Protein AF-A0A661HEW0-F1 (afdb_monomer_lite)

Structure (mmCIF, N/CA/C/O backbone):
data_AF-A0A661HEW0-F1
#
_entry.id   AF-A0A661HEW0-F1
#
loop_
_atom_site.group_PDB
_atom_site.id
_atom_site.type_symbol
_atom_site.label_atom_id
_atom_site.label_alt_id
_atom_site.label_comp_id
_atom_site.label_asym_id
_atom_site.label_entity_id
_atom_site.label_seq_id
_atom_site.pdbx_PDB_ins_code
_atom_site.Cartn_x
_atom_site.Cartn_y
_atom_site.Cartn_z
_atom_site.occupancy
_atom_site.B_iso_or_equiv
_atom_site.auth_seq_id
_atom_site.auth_comp_id
_atom_site.auth_asym_id
_atom_site.auth_atom_id
_atom_site.pdbx_PDB_model_num
ATOM 1 N N . MET A 1 1 ? -19.086 55.803 2.626 1.00 60.03 1 MET A N 1
ATOM 2 C CA . MET A 1 1 ? -19.304 55.186 1.297 1.00 60.03 1 MET A CA 1
ATOM 3 C C . MET A 1 1 ? -18.151 54.297 0.792 1.00 60.03 1 MET A C 1
ATOM 5 O O . MET A 1 1 ? -18.269 53.783 -0.303 1.00 60.03 1 MET A O 1
ATOM 9 N N . ASN A 1 2 ? -17.062 54.064 1.548 1.00 56.53 2 ASN A N 1
ATOM 10 C CA . ASN A 1 2 ? -15.840 53.441 0.993 1.00 56.53 2 ASN A CA 1
ATOM 11 C C . ASN A 1 2 ? -15.261 52.262 1.796 1.00 56.53 2 ASN A C 1
ATOM 13 O O . ASN A 1 2 ? -14.198 51.772 1.432 1.00 56.53 2 ASN A O 1
ATOM 17 N N . ILE A 1 3 ? -15.909 51.810 2.877 1.00 76.62 3 ILE A N 1
ATOM 18 C CA . ILE A 1 3 ? -15.389 50.695 3.690 1.00 76.62 3 ILE A CA 1
ATOM 19 C C . ILE A 1 3 ? -16.094 49.376 3.359 1.00 76.62 3 ILE A C 1
ATOM 21 O O . ILE A 1 3 ? -15.428 48.406 3.021 1.00 76.62 3 ILE A O 1
ATOM 25 N N . PHE A 1 4 ? -17.430 49.365 3.306 1.00 80.94 4 PHE A N 1
ATOM 26 C CA . PHE A 1 4 ? -18.204 48.172 2.943 1.00 80.94 4 PHE A CA 1
ATOM 27 C C . PHE A 1 4 ? -17.930 47.709 1.506 1.00 80.94 4 PHE A C 1
ATOM 29 O O . PHE A 1 4 ? -17.749 46.520 1.275 1.00 80.94 4 PHE A O 1
ATOM 36 N N . SER A 1 5 ? -17.787 48.647 0.561 1.00 79.62 5 SER A N 1
ATOM 37 C CA . SER A 1 5 ? -17.401 48.335 -0.825 1.00 79.62 5 SER A CA 1
ATOM 38 C C . SER A 1 5 ? -15.994 47.719 -0.916 1.00 79.62 5 SER A C 1
ATOM 40 O O . SER A 1 5 ? -15.784 46.751 -1.641 1.00 79.62 5 SER A O 1
ATOM 42 N N . LYS A 1 6 ? -15.037 48.192 -0.100 1.00 80.69 6 LYS A N 1
ATOM 43 C CA . LYS A 1 6 ? -13.687 47.608 -0.028 1.00 80.69 6 LYS A CA 1
ATOM 44 C C . LYS A 1 6 ? -13.682 46.223 0.618 1.00 80.69 6 LYS A C 1
ATOM 46 O O . LYS A 1 6 ? -12.959 45.358 0.146 1.00 80.69 6 LYS A O 1
ATOM 51 N N . ILE A 1 7 ? -14.500 45.995 1.649 1.00 86.44 7 ILE A N 1
ATOM 52 C CA . ILE A 1 7 ? -14.634 44.678 2.292 1.00 86.44 7 ILE A CA 1
ATOM 53 C C . ILE A 1 7 ? -15.212 43.658 1.302 1.00 86.44 7 ILE A C 1
ATOM 55 O O . ILE A 1 7 ? -14.687 42.553 1.197 1.00 86.44 7 ILE A O 1
ATOM 59 N N . ILE A 1 8 ? -16.228 44.046 0.524 1.00 88.06 8 ILE A N 1
ATOM 60 C CA . ILE A 1 8 ? -16.810 43.196 -0.525 1.00 88.06 8 ILE A CA 1
ATOM 61 C C . ILE A 1 8 ? -15.775 42.893 -1.615 1.00 88.06 8 ILE A C 1
ATOM 63 O O . ILE A 1 8 ? -15.620 41.737 -1.999 1.00 88.06 8 ILE A O 1
ATOM 67 N N . LEU A 1 9 ? -15.013 43.894 -2.067 1.00 85.06 9 LEU A N 1
ATOM 68 C CA . LEU A 1 9 ? -13.975 43.695 -3.081 1.00 85.06 9 LEU A CA 1
ATOM 69 C C . LEU A 1 9 ? -12.860 42.755 -2.589 1.00 85.06 9 LEU A C 1
ATOM 71 O O . LEU A 1 9 ? -12.451 41.855 -3.315 1.00 85.06 9 LEU A O 1
ATOM 75 N N . VAL A 1 10 ? -12.406 42.916 -1.342 1.00 85.81 10 VAL A N 1
ATOM 76 C CA . VAL A 1 10 ? -11.385 42.046 -0.736 1.00 85.81 10 VAL A CA 1
ATOM 77 C C . VAL A 1 10 ? -11.910 40.619 -0.564 1.00 85.81 10 VAL A C 1
ATOM 79 O O . VAL A 1 10 ? -11.199 39.674 -0.894 1.00 85.81 10 VAL A O 1
ATOM 82 N N . ALA A 1 11 ? -13.160 40.437 -0.127 1.00 87.62 11 ALA A N 1
ATOM 83 C CA . ALA A 1 11 ? -13.765 39.112 0.004 1.00 87.62 11 ALA A CA 1
ATOM 84 C C . ALA A 1 11 ? -13.866 38.383 -1.348 1.00 87.62 11 ALA A C 1
ATOM 86 O O . ALA A 1 11 ? -13.527 37.204 -1.433 1.00 87.62 11 ALA A O 1
ATOM 87 N N . LEU A 1 12 ? -14.254 39.086 -2.418 1.00 87.69 12 LEU A N 1
ATOM 88 C CA . LEU A 1 12 ? -14.311 38.520 -3.770 1.00 87.69 12 LEU A CA 1
ATOM 89 C C . LEU A 1 12 ? -12.924 38.121 -4.292 1.00 87.69 12 LEU A C 1
ATOM 91 O O . LEU A 1 12 ? -12.781 37.059 -4.897 1.00 87.69 12 LEU A O 1
ATOM 95 N N . ILE A 1 13 ? -11.896 38.922 -4.003 1.00 85.19 13 ILE A N 1
ATOM 96 C CA . ILE A 1 13 ? -10.505 38.598 -4.347 1.00 85.19 13 ILE A CA 1
ATOM 97 C C . ILE A 1 13 ? -10.041 37.341 -3.594 1.00 85.19 13 ILE A C 1
ATOM 99 O O . ILE A 1 13 ? -9.469 36.441 -4.204 1.00 85.19 13 ILE A O 1
ATOM 103 N N . PHE A 1 14 ? -10.340 37.218 -2.296 1.00 84.62 14 PHE A N 1
ATOM 104 C CA . PHE A 1 14 ? -9.990 36.028 -1.509 1.00 84.62 14 PHE A CA 1
ATOM 105 C C . PHE A 1 14 ? -10.706 34.755 -1.985 1.00 84.62 14 PHE A C 1
ATOM 107 O O . PHE A 1 14 ? -10.092 33.687 -2.023 1.00 84.62 14 PHE A O 1
ATOM 114 N N . ILE A 1 15 ? -11.981 34.858 -2.376 1.00 82.88 15 ILE A N 1
ATOM 115 C CA . ILE A 1 15 ? -12.748 33.736 -2.939 1.00 82.88 15 ILE A CA 1
ATOM 116 C C . ILE A 1 15 ? -12.133 33.286 -4.273 1.00 82.88 15 ILE A C 1
ATOM 118 O O . ILE A 1 15 ? -11.936 32.091 -4.478 1.00 82.88 15 ILE A O 1
ATOM 122 N N . ALA A 1 16 ? -11.755 34.225 -5.146 1.00 77.94 16 ALA A N 1
ATOM 123 C CA . ALA A 1 16 ? -11.119 33.909 -6.425 1.00 77.94 16 ALA A CA 1
ATOM 124 C C . ALA A 1 16 ? -9.726 33.270 -6.256 1.00 77.94 16 ALA A C 1
ATOM 126 O O . ALA A 1 16 ? -9.405 32.306 -6.951 1.00 77.94 16 ALA A O 1
ATOM 127 N N . ILE A 1 17 ? -8.920 33.756 -5.304 1.00 76.25 17 ILE A N 1
ATOM 128 C CA . ILE A 1 17 ? -7.583 33.206 -5.029 1.00 76.25 17 ILE A CA 1
ATOM 129 C C . ILE A 1 17 ? -7.676 31.763 -4.508 1.00 76.25 17 ILE A C 1
ATOM 131 O O . ILE A 1 17 ? -6.915 30.911 -4.964 1.00 76.25 17 ILE A O 1
ATOM 135 N N . LYS A 1 18 ? -8.634 31.443 -3.623 1.00 71.88 18 LYS A N 1
ATOM 136 C CA . LYS A 1 18 ? -8.846 30.053 -3.173 1.00 71.88 18 LYS A CA 1
ATOM 137 C C . LYS A 1 18 ? -9.202 29.107 -4.324 1.00 71.88 18 LYS A C 1
ATOM 139 O O . LYS A 1 18 ? -8.705 27.985 -4.347 1.00 71.88 18 LYS A O 1
ATOM 144 N N . SER A 1 19 ? -10.005 29.557 -5.287 1.00 66.44 19 SER A N 1
ATOM 145 C CA . SER A 1 19 ? -10.369 28.743 -6.454 1.00 66.44 19 SER A CA 1
ATOM 146 C C . SER A 1 19 ? -9.193 28.478 -7.402 1.00 66.44 19 SER A C 1
ATOM 148 O O . SER A 1 19 ? -9.144 27.419 -8.021 1.00 66.44 19 SER A O 1
ATOM 150 N N . VAL A 1 20 ? -8.233 29.404 -7.510 1.00 67.12 20 VAL A N 1
ATOM 151 C CA . VAL A 1 20 ? -7.054 29.251 -8.384 1.00 67.12 20 VAL A CA 1
ATOM 152 C C . VAL A 1 20 ? -6.018 28.287 -7.799 1.00 67.12 20 VAL A C 1
ATOM 154 O O . VAL A 1 20 ? -5.441 27.498 -8.541 1.00 67.12 20 VAL A O 1
ATOM 157 N N . ILE A 1 21 ? -5.800 28.302 -6.480 1.00 61.22 21 ILE A N 1
ATOM 158 C CA . ILE A 1 21 ? -4.757 27.473 -5.843 1.00 61.22 21 ILE A CA 1
ATOM 159 C C . ILE A 1 21 ? -5.153 25.983 -5.807 1.00 61.22 21 ILE A C 1
ATOM 161 O O . ILE A 1 21 ? -4.286 25.118 -5.764 1.00 61.22 21 ILE A O 1
ATOM 165 N N . SER A 1 22 ? -6.446 25.651 -5.894 1.00 56.41 22 SER A N 1
ATOM 166 C CA . SER A 1 22 ? -6.903 24.254 -5.825 1.00 56.41 22 SER A CA 1
ATOM 167 C C . SER A 1 22 ? -6.717 23.442 -7.118 1.00 56.41 22 SER A C 1
ATOM 169 O O . SER A 1 22 ? -7.075 22.269 -7.129 1.00 56.41 22 SER A O 1
ATOM 171 N N . ASN A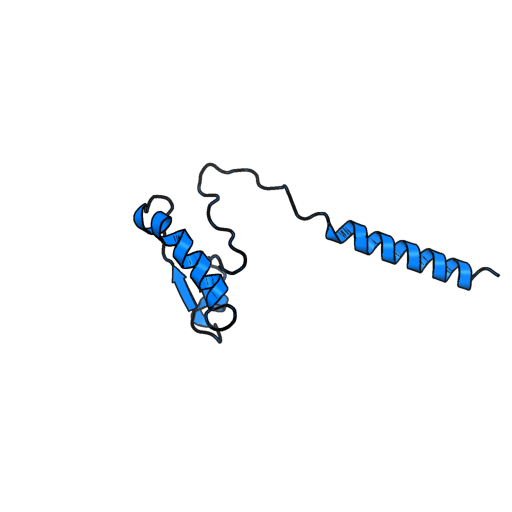 1 23 ? -6.199 24.035 -8.202 1.00 58.06 23 ASN A N 1
ATOM 172 C CA . ASN A 1 23 ? -6.127 23.393 -9.525 1.00 58.06 23 ASN A CA 1
ATOM 173 C C . ASN A 1 23 ? -4.698 23.169 -10.057 1.00 58.06 23 ASN A C 1
ATOM 175 O O . ASN A 1 23 ? -4.534 22.750 -11.200 1.00 58.06 23 ASN A O 1
ATOM 179 N N . SER A 1 24 ? -3.657 23.448 -9.268 1.00 60.31 24 SER A N 1
ATOM 180 C CA . SER A 1 24 ? -2.262 23.349 -9.718 1.00 60.31 24 SER A CA 1
ATOM 181 C C . SER A 1 24 ? -1.496 22.221 -9.030 1.00 60.31 24 SER A C 1
ATOM 183 O O . SER A 1 24 ? -0.453 22.466 -8.431 1.00 60.31 24 SER A O 1
ATOM 185 N N . ASP A 1 25 ? -2.003 20.993 -9.112 1.00 57.38 25 ASP A N 1
ATOM 186 C CA . ASP A 1 25 ? -1.226 19.814 -8.722 1.00 57.38 25 ASP A CA 1
ATOM 187 C C . ASP A 1 25 ? -1.421 18.687 -9.737 1.00 57.38 25 ASP A C 1
ATOM 189 O O . ASP A 1 25 ? -2.117 17.699 -9.523 1.00 57.38 25 ASP A O 1
ATOM 193 N N . SER A 1 26 ? -0.895 18.897 -10.940 1.00 56.78 26 SER A N 1
ATOM 194 C CA . SER A 1 26 ? -0.709 17.850 -11.940 1.00 56.78 26 SER A CA 1
ATOM 195 C C . SER A 1 26 ? 0.303 18.331 -12.969 1.00 56.78 26 SER A C 1
ATOM 197 O O . SER A 1 26 ? 0.219 19.452 -13.450 1.00 56.78 26 SER A O 1
ATOM 199 N N . THR A 1 27 ? 1.226 17.438 -13.325 1.00 57.06 27 THR A N 1
ATOM 200 C CA . THR A 1 27 ? 2.248 17.554 -14.382 1.00 57.06 27 THR A CA 1
ATOM 201 C C . THR A 1 27 ? 3.587 18.208 -14.010 1.00 57.06 27 THR A C 1
ATOM 203 O O . THR A 1 27 ? 4.071 19.101 -14.699 1.00 57.06 27 THR A O 1
ATOM 206 N N . ASN A 1 28 ? 4.293 17.656 -13.021 1.00 62.00 28 ASN A N 1
ATOM 207 C CA . ASN A 1 28 ? 5.743 17.488 -13.177 1.00 62.00 28 ASN A CA 1
ATOM 208 C C . ASN A 1 28 ? 6.162 16.080 -12.748 1.00 62.00 28 ASN A C 1
ATOM 210 O O . ASN A 1 28 ? 6.546 15.834 -11.609 1.00 62.00 28 ASN A O 1
ATOM 214 N N . LYS A 1 29 ? 6.054 15.139 -13.686 1.00 57.38 29 LYS A N 1
ATOM 215 C CA . LYS A 1 29 ? 6.642 13.811 -13.550 1.00 57.38 29 LYS A CA 1
ATOM 216 C C . LYS A 1 29 ? 7.602 13.602 -14.709 1.00 57.38 29 LYS A C 1
ATOM 218 O O . LYS A 1 29 ? 7.217 13.069 -15.744 1.00 57.38 29 LYS A O 1
ATOM 223 N N . THR A 1 30 ? 8.845 14.043 -14.544 1.00 40.47 30 THR A N 1
ATOM 224 C CA . THR A 1 30 ? 9.948 13.628 -15.417 1.00 40.47 30 THR A CA 1
ATOM 225 C C . THR A 1 30 ? 10.109 12.108 -15.288 1.00 40.47 30 THR A C 1
ATOM 227 O O . THR A 1 30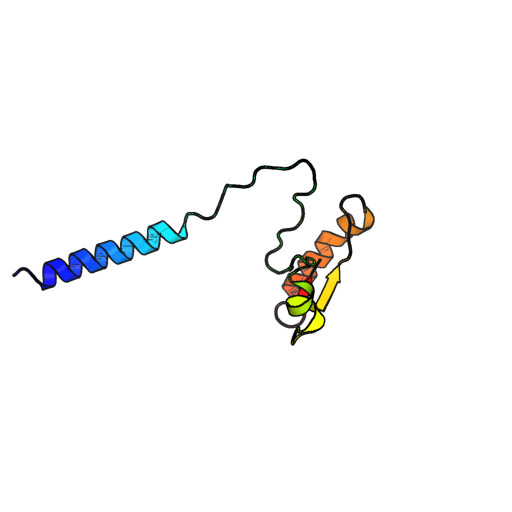 ? 10.359 11.623 -14.183 1.00 40.47 30 THR A O 1
ATOM 230 N N . PRO A 1 31 ? 9.933 11.320 -16.362 1.00 54.16 31 PRO A N 1
ATOM 231 C CA . PRO A 1 31 ? 10.100 9.879 -16.289 1.00 54.16 31 PRO A CA 1
ATOM 232 C C . PRO A 1 31 ? 11.594 9.539 -16.267 1.00 54.16 31 PRO A C 1
ATOM 234 O O . PRO A 1 31 ? 12.313 9.746 -17.242 1.00 54.16 31 PRO A O 1
ATOM 237 N N . THR A 1 32 ? 12.060 9.018 -15.135 1.00 46.56 32 THR A N 1
ATOM 238 C CA . THR A 1 32 ? 13.374 8.385 -15.002 1.00 46.56 32 THR A CA 1
ATOM 239 C C . THR A 1 32 ? 13.314 6.932 -15.506 1.00 46.56 32 THR A C 1
ATOM 241 O O . THR A 1 32 ? 12.258 6.299 -15.422 1.00 46.56 32 THR A O 1
ATOM 244 N N . PRO A 1 33 ? 14.426 6.346 -16.000 1.00 56.34 33 PRO A N 1
ATOM 245 C CA . PRO A 1 33 ? 14.445 4.989 -16.567 1.00 56.34 33 PRO A CA 1
ATOM 246 C C . PRO A 1 33 ? 14.270 3.847 -15.549 1.00 56.34 33 PRO A C 1
ATOM 248 O O . PRO A 1 33 ? 14.414 2.681 -15.908 1.00 56.34 33 PRO A O 1
ATOM 251 N N . HIS A 1 34 ? 13.945 4.147 -14.288 1.00 49.91 34 HIS A N 1
ATOM 252 C CA . HIS A 1 34 ? 13.725 3.149 -13.247 1.00 49.91 34 HIS A CA 1
ATOM 253 C C . HIS A 1 34 ? 12.466 3.487 -12.436 1.00 49.91 34 HIS A C 1
ATOM 255 O O . HIS A 1 34 ? 12.494 4.310 -11.532 1.00 49.91 34 HIS A O 1
ATOM 261 N N . ALA A 1 35 ? 11.378 2.798 -12.785 1.00 43.88 35 ALA A N 1
ATOM 262 C CA . ALA A 1 35 ? 10.181 2.566 -11.977 1.00 43.88 35 ALA A CA 1
ATOM 263 C C . ALA A 1 35 ? 9.355 3.796 -11.559 1.00 43.88 35 ALA A C 1
ATOM 265 O O . ALA A 1 35 ? 9.347 4.227 -10.414 1.00 43.88 35 ALA A O 1
ATOM 266 N N . ASN A 1 36 ? 8.503 4.245 -12.476 1.00 53.84 36 ASN A N 1
ATOM 267 C CA . ASN A 1 36 ? 7.222 4.837 -12.112 1.00 53.84 36 ASN A CA 1
ATOM 268 C C . ASN A 1 36 ? 6.143 3.755 -12.156 1.00 53.84 36 ASN A C 1
ATOM 270 O O . ASN A 1 36 ? 5.432 3.633 -13.150 1.00 53.84 36 ASN A O 1
ATOM 274 N N . ILE A 1 37 ? 6.028 2.965 -11.094 1.00 58.84 37 ILE A N 1
ATOM 275 C CA . ILE A 1 37 ? 4.863 2.110 -10.853 1.00 58.84 37 ILE A CA 1
ATOM 276 C C . ILE A 1 37 ? 4.514 2.281 -9.375 1.00 58.84 37 ILE A C 1
ATOM 278 O O . ILE A 1 37 ? 5.420 2.263 -8.551 1.00 58.84 37 ILE A O 1
ATOM 282 N N . SER A 1 38 ? 3.219 2.462 -9.099 1.00 55.25 38 SER A N 1
ATOM 283 C CA . SER A 1 38 ? 2.607 2.526 -7.764 1.00 55.25 38 SER A CA 1
ATOM 284 C C . SER A 1 38 ? 2.680 3.887 -7.062 1.00 55.25 38 SER A C 1
ATOM 286 O O . SER A 1 38 ? 3.494 4.132 -6.186 1.00 55.25 38 SER A O 1
ATOM 288 N N . GLN A 1 39 ? 1.795 4.809 -7.431 1.00 61.97 39 GLN A N 1
ATOM 289 C CA . GLN A 1 39 ? 1.341 5.841 -6.493 1.00 61.97 39 GLN A CA 1
ATOM 290 C C . GLN A 1 39 ? -0.154 5.592 -6.328 1.00 61.97 39 GLN A C 1
ATOM 292 O O . GLN A 1 39 ? -0.966 6.118 -7.087 1.00 61.97 39 GLN A O 1
ATOM 297 N N . HIS A 1 40 ? -0.489 4.645 -5.453 1.00 80.88 40 HIS A N 1
ATOM 298 C CA . HIS A 1 40 ? -1.871 4.330 -5.108 1.00 80.88 40 HIS A CA 1
ATOM 299 C C . HIS A 1 40 ? -2.252 5.167 -3.881 1.00 80.88 40 HIS A C 1
ATOM 301 O O . HIS A 1 40 ? -1.463 5.209 -2.939 1.00 80.88 40 HIS A O 1
ATOM 307 N N . PRO A 1 41 ? -3.423 5.827 -3.849 1.00 85.88 41 PRO A N 1
ATOM 308 C CA . PRO A 1 41 ? -3.766 6.782 -2.788 1.00 85.88 41 PRO A CA 1
ATOM 309 C C . PRO A 1 41 ? -3.794 6.168 -1.380 1.00 85.88 41 PRO A C 1
ATOM 311 O O . PRO A 1 41 ? -3.583 6.880 -0.405 1.00 85.88 41 PRO A O 1
ATOM 314 N N . ASN A 1 42 ? -4.012 4.852 -1.283 1.00 91.31 42 ASN A N 1
ATOM 315 C CA . ASN A 1 42 ? -4.112 4.118 -0.019 1.00 91.31 42 ASN A CA 1
ATOM 316 C C . ASN A 1 42 ? -2.889 3.230 0.282 1.00 91.31 42 ASN A C 1
ATOM 318 O O . ASN A 1 42 ? -2.982 2.342 1.126 1.00 91.31 42 ASN A O 1
ATOM 322 N N . ILE A 1 43 ? -1.760 3.420 -0.416 1.00 93.44 43 ILE A N 1
ATOM 323 C CA . ILE A 1 43 ? -0.530 2.641 -0.192 1.00 93.44 43 ILE A CA 1
ATOM 324 C C . ILE A 1 43 ? 0.632 3.590 0.093 1.00 93.44 43 ILE A C 1
ATOM 326 O O . ILE A 1 43 ? 0.967 4.444 -0.726 1.00 93.44 43 ILE A O 1
ATOM 330 N N . LEU A 1 44 ? 1.264 3.409 1.250 1.00 92.88 44 LEU A N 1
ATOM 331 C CA . LEU A 1 44 ? 2.429 4.182 1.666 1.00 92.88 44 LEU A CA 1
ATOM 332 C C . LEU A 1 44 ? 3.712 3.578 1.089 1.00 92.88 44 LEU A C 1
ATOM 334 O O . LEU A 1 44 ? 3.963 2.385 1.235 1.00 92.88 44 LEU A O 1
ATOM 338 N N . THR A 1 45 ? 4.564 4.404 0.487 1.00 92.38 45 THR A N 1
ATOM 339 C CA . THR A 1 45 ? 5.914 3.971 0.107 1.00 92.38 45 THR A CA 1
ATOM 340 C C . THR A 1 45 ? 6.841 4.065 1.315 1.00 92.38 45 THR A C 1
ATOM 342 O O . THR A 1 45 ? 7.029 5.144 1.891 1.00 92.38 45 THR A O 1
ATOM 345 N N . LEU A 1 46 ? 7.452 2.944 1.689 1.00 91.00 46 LEU A N 1
ATOM 346 C CA . LEU A 1 46 ? 8.436 2.896 2.758 1.00 91.00 46 LEU A CA 1
ATOM 347 C C . LEU A 1 46 ? 9.827 3.244 2.230 1.00 91.00 46 LEU A C 1
ATOM 349 O O . LEU A 1 46 ? 10.285 2.830 1.168 1.00 91.00 46 LEU A O 1
ATOM 353 N N . THR A 1 47 ? 10.525 4.022 3.034 1.00 90.00 47 THR A N 1
ATOM 354 C CA . THR A 1 47 ? 11.887 4.490 2.832 1.00 90.00 47 THR A CA 1
ATOM 355 C C . THR A 1 47 ? 12.655 4.302 4.134 1.00 90.00 47 THR A C 1
ATOM 357 O O . THR A 1 47 ? 12.079 4.154 5.215 1.00 90.00 47 THR A O 1
ATOM 360 N N . ASN A 1 4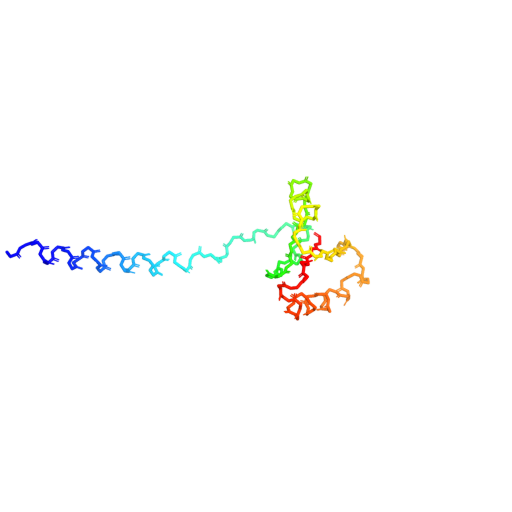8 ? 13.981 4.400 4.066 1.00 89.69 48 ASN A N 1
ATOM 361 C CA . ASN A 1 48 ? 14.825 4.322 5.260 1.00 89.69 48 ASN A CA 1
ATOM 362 C C . ASN A 1 48 ? 14.531 5.427 6.291 1.00 89.69 48 ASN A C 1
ATOM 364 O O . ASN A 1 48 ? 14.937 5.306 7.443 1.00 89.69 48 ASN A O 1
ATOM 368 N N . THR A 1 49 ? 13.848 6.503 5.892 1.00 91.19 49 THR A N 1
ATOM 369 C CA . THR A 1 49 ? 13.567 7.656 6.752 1.00 91.19 49 THR A CA 1
ATOM 370 C C . THR A 1 49 ? 12.189 7.628 7.404 1.00 91.19 49 THR A C 1
ATOM 372 O O . THR A 1 49 ? 12.042 8.214 8.470 1.00 91.19 49 THR A O 1
ATOM 375 N N . ASN A 1 50 ? 11.191 6.960 6.814 1.00 86.69 50 ASN A N 1
ATOM 376 C CA . ASN A 1 50 ? 9.819 6.939 7.348 1.00 86.69 50 ASN A CA 1
ATOM 377 C C . ASN A 1 50 ? 9.392 5.588 7.942 1.00 86.69 50 ASN A C 1
ATOM 379 O O . ASN A 1 50 ? 8.413 5.554 8.681 1.00 86.69 50 ASN A O 1
ATOM 383 N N . TYR A 1 51 ? 10.137 4.496 7.718 1.00 89.88 51 TYR A N 1
ATOM 384 C CA . TYR A 1 51 ? 9.739 3.170 8.215 1.00 89.88 51 TYR A CA 1
ATOM 385 C C . TYR A 1 51 ? 9.524 3.128 9.738 1.00 89.88 51 TYR A C 1
ATOM 387 O O . TYR A 1 51 ? 8.660 2.407 10.225 1.00 89.88 51 TYR A O 1
ATOM 395 N N . MET A 1 52 ? 10.276 3.913 10.514 1.00 87.50 52 MET A N 1
ATOM 396 C CA . MET A 1 52 ? 10.107 3.942 11.968 1.00 87.50 52 MET A CA 1
ATOM 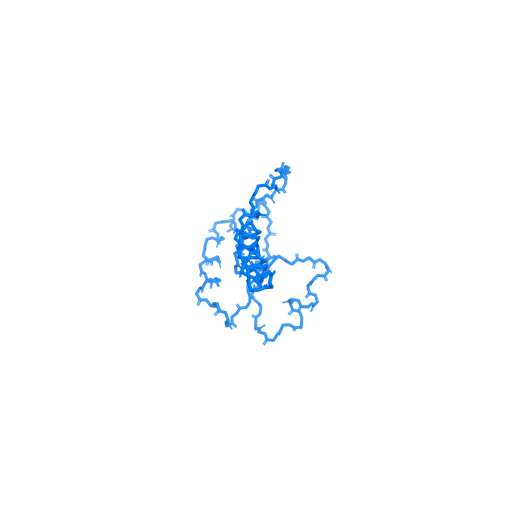397 C C . MET A 1 52 ? 8.721 4.419 12.378 1.00 87.50 52 MET A C 1
ATOM 399 O O . MET A 1 52 ? 8.097 3.806 13.240 1.00 87.50 52 MET A O 1
ATOM 403 N N . GLN A 1 53 ? 8.246 5.481 11.734 1.00 90.75 53 GLN A N 1
ATOM 404 C CA . GLN A 1 53 ? 6.959 6.083 12.037 1.00 90.75 53 GLN A CA 1
ATOM 405 C C . GLN A 1 53 ? 5.815 5.270 11.425 1.00 90.75 53 GLN A C 1
ATOM 407 O O . GLN A 1 53 ? 4.865 4.923 12.121 1.00 90.75 53 GLN A O 1
ATOM 412 N N . ASP A 1 54 ? 5.931 4.940 10.138 1.00 86.56 54 ASP A N 1
ATOM 413 C CA . ASP A 1 54 ? 4.816 4.410 9.349 1.00 86.56 54 ASP A CA 1
ATOM 414 C C . ASP A 1 54 ? 4.603 2.902 9.561 1.00 86.56 54 ASP A C 1
ATOM 416 O O . ASP A 1 54 ? 3.498 2.398 9.356 1.00 86.56 54 ASP A O 1
ATOM 420 N N . LEU A 1 55 ? 5.645 2.180 9.995 1.00 90.38 55 LEU A N 1
ATOM 421 C CA . LEU A 1 55 ? 5.600 0.740 10.252 1.00 90.38 55 LEU A CA 1
ATOM 422 C C . LEU A 1 55 ? 5.682 0.414 11.748 1.00 90.38 55 LEU A C 1
ATOM 424 O O . LEU A 1 55 ? 4.773 -0.215 12.280 1.00 90.38 55 LEU A O 1
ATOM 428 N N . LEU A 1 56 ? 6.766 0.799 12.437 1.00 90.31 56 LEU A N 1
ATOM 429 C CA . LEU A 1 56 ? 6.992 0.338 13.819 1.00 90.31 56 LEU A CA 1
ATOM 430 C C . LEU A 1 56 ? 6.161 1.074 14.871 1.00 90.31 56 LEU A C 1
ATOM 432 O O . LEU A 1 56 ? 5.894 0.506 15.926 1.00 90.31 56 LEU A O 1
ATOM 436 N N . GLN A 1 57 ? 5.779 2.319 14.604 1.00 93.44 57 GLN A N 1
ATOM 437 C CA . GLN A 1 57 ? 4.975 3.142 15.511 1.00 93.44 57 GLN A CA 1
ATOM 438 C C . GLN A 1 57 ? 3.522 3.278 15.040 1.00 93.44 57 GLN A C 1
ATOM 440 O O . GLN A 1 57 ? 2.821 4.189 15.470 1.00 93.44 57 GLN A O 1
ATOM 445 N N . SER A 1 58 ? 3.070 2.397 14.145 1.00 92.62 58 SER A N 1
ATOM 446 C CA . SER A 1 58 ? 1.706 2.447 13.630 1.00 92.62 58 SER A CA 1
ATOM 447 C C . SER A 1 58 ? 0.701 1.972 14.678 1.00 92.62 58 SER A C 1
ATOM 449 O O . SER A 1 58 ? 0.834 0.881 15.232 1.00 92.62 58 SER A O 1
ATOM 451 N N . ASP A 1 59 ? -0.349 2.764 14.899 1.00 93.69 59 ASP A N 1
ATOM 452 C CA . ASP A 1 59 ? -1.473 2.403 15.776 1.00 93.69 59 ASP A CA 1
ATOM 453 C C . ASP A 1 59 ? -2.365 1.300 15.177 1.00 93.69 59 ASP A C 1
ATOM 455 O O . ASP A 1 59 ? -3.240 0.752 15.851 1.00 93.69 59 ASP A O 1
ATOM 459 N N . LYS A 1 60 ? -2.176 0.989 13.890 1.00 93.38 60 LYS A N 1
ATOM 460 C CA . LYS A 1 60 ? -2.947 -0.000 13.134 1.00 93.38 60 LYS A CA 1
ATOM 461 C C . LYS A 1 60 ? -2.028 -1.102 12.615 1.00 93.38 60 LYS A C 1
ATOM 463 O O . LYS A 1 60 ? -0.852 -0.845 12.362 1.00 93.38 60 LYS A O 1
ATOM 468 N N . PRO A 1 61 ? -2.546 -2.323 12.401 1.00 95.69 61 PRO A N 1
ATOM 469 C CA . PRO A 1 61 ? -1.785 -3.350 11.705 1.00 95.69 61 PRO A CA 1
ATOM 470 C C . PRO A 1 61 ? -1.353 -2.850 10.320 1.00 95.69 61 PRO A C 1
ATOM 472 O O . PRO A 1 61 ? -2.149 -2.265 9.581 1.00 95.69 61 PRO A O 1
ATOM 475 N N . VAL A 1 62 ? -0.089 -3.101 9.974 1.00 95.94 62 VAL A N 1
ATOM 476 C CA . VAL A 1 62 ? 0.501 -2.693 8.693 1.00 95.94 62 VAL A CA 1
ATOM 477 C C . VAL A 1 62 ? 0.778 -3.927 7.842 1.00 95.94 62 VAL A C 1
ATOM 479 O O . VAL A 1 62 ? 1.518 -4.820 8.257 1.00 95.94 62 VAL A O 1
ATOM 482 N N . LEU A 1 63 ? 0.200 -3.975 6.643 1.00 96.44 63 LEU A N 1
ATOM 483 C CA . LEU A 1 63 ? 0.470 -5.007 5.649 1.00 96.44 63 LEU A CA 1
ATOM 484 C C . LEU A 1 63 ? 1.472 -4.477 4.621 1.00 96.44 63 LEU A C 1
ATOM 486 O O . LEU A 1 63 ? 1.172 -3.554 3.863 1.00 96.44 63 LEU A O 1
ATOM 490 N N . VAL A 1 64 ? 2.657 -5.087 4.584 1.00 94.75 64 VAL A N 1
ATOM 491 C CA . VAL A 1 64 ? 3.762 -4.651 3.721 1.00 94.75 64 VAL A CA 1
ATOM 492 C C . VAL A 1 64 ? 3.933 -5.582 2.527 1.00 94.75 64 VAL A C 1
ATOM 494 O O . VAL A 1 64 ? 4.138 -6.788 2.692 1.00 94.75 64 VAL A O 1
ATOM 497 N N . LYS A 1 65 ? 3.920 -5.020 1.318 1.00 92.88 65 LYS A N 1
ATOM 498 C CA . LYS A 1 65 ? 4.249 -5.717 0.073 1.00 92.88 65 LYS A CA 1
ATOM 499 C C . LYS A 1 65 ? 5.708 -5.469 -0.291 1.00 92.88 65 LYS A C 1
ATOM 501 O O . LYS A 1 65 ? 6.027 -4.523 -0.998 1.00 92.88 65 LYS A O 1
ATOM 506 N N . PHE A 1 66 ? 6.589 -6.377 0.108 1.00 92.06 66 PHE A N 1
ATOM 507 C CA . PHE A 1 66 ? 7.964 -6.374 -0.389 1.00 92.06 66 PHE A CA 1
ATOM 508 C C . PHE A 1 66 ? 7.988 -6.788 -1.866 1.00 92.06 66 PHE A C 1
ATOM 510 O O . PHE A 1 66 ? 7.609 -7.909 -2.213 1.00 92.06 66 PHE A O 1
ATOM 517 N N . TRP A 1 67 ? 8.422 -5.888 -2.748 1.00 91.38 67 TRP A N 1
ATOM 518 C CA . TRP A 1 67 ? 8.432 -6.120 -4.192 1.00 91.38 67 TRP A CA 1
ATOM 519 C C . TRP A 1 67 ? 9.705 -5.593 -4.856 1.00 91.38 67 TRP A C 1
ATOM 521 O O . TRP A 1 67 ? 10.542 -4.931 -4.249 1.00 91.38 67 TRP A O 1
ATOM 531 N N . ALA A 1 68 ? 9.847 -5.905 -6.141 1.00 87.94 68 ALA A N 1
ATOM 532 C CA . ALA A 1 68 ? 10.879 -5.336 -6.992 1.00 87.94 68 ALA A CA 1
ATOM 533 C C . ALA A 1 68 ? 10.358 -5.189 -8.423 1.00 87.94 68 ALA A C 1
ATOM 535 O O . ALA A 1 68 ? 9.544 -5.997 -8.877 1.00 87.94 68 ALA A O 1
ATOM 536 N N . ALA A 1 69 ? 10.872 -4.213 -9.175 1.00 84.75 69 ALA A N 1
ATOM 537 C CA . ALA A 1 69 ? 10.441 -3.953 -10.555 1.00 84.75 69 ALA A CA 1
ATOM 538 C C . ALA A 1 69 ? 10.574 -5.177 -11.481 1.00 84.75 69 ALA A C 1
ATOM 540 O O . ALA A 1 69 ? 9.747 -5.400 -12.370 1.00 84.75 69 ALA A O 1
ATOM 541 N N . TRP A 1 70 ? 11.579 -6.015 -11.234 1.00 88.38 70 TRP A N 1
ATOM 542 C CA . TRP A 1 70 ? 11.832 -7.245 -11.980 1.00 88.38 70 TRP A CA 1
ATOM 543 C C . TRP A 1 70 ? 10.985 -8.443 -11.510 1.00 88.38 70 TRP A C 1
ATOM 545 O O . TRP A 1 70 ? 10.905 -9.442 -12.224 1.00 88.38 70 TRP A O 1
ATOM 555 N N . CYS A 1 71 ? 10.296 -8.360 -10.367 1.00 91.12 71 CYS A N 1
ATOM 556 C CA . CYS A 1 71 ? 9.480 -9.454 -9.841 1.00 91.12 71 CYS A CA 1
ATOM 557 C C . CYS A 1 71 ? 8.144 -9.558 -10.591 1.00 91.12 71 CYS A C 1
ATOM 559 O O . CYS A 1 71 ? 7.175 -8.868 -10.271 1.00 91.12 71 CYS A O 1
ATOM 561 N N . LYS A 1 72 ? 8.070 -10.446 -11.589 1.00 89.06 72 LYS A N 1
ATOM 562 C CA . LYS A 1 72 ? 6.837 -10.655 -12.362 1.00 89.06 72 LYS A CA 1
ATOM 563 C C . LYS A 1 72 ? 5.636 -11.096 -11.499 1.00 89.06 72 LYS A C 1
ATOM 565 O O . LYS A 1 72 ? 4.611 -10.428 -11.602 1.00 89.06 72 LYS A O 1
ATOM 570 N N . PRO A 1 73 ? 5.742 -12.112 -10.621 1.00 92.69 73 PRO A N 1
ATOM 571 C CA . PRO A 1 73 ? 4.620 -12.505 -9.764 1.00 92.69 73 PRO A CA 1
ATOM 572 C C . PRO A 1 73 ? 4.107 -11.365 -8.867 1.00 92.69 73 PRO A C 1
ATOM 574 O O . PRO A 1 73 ? 2.904 -11.220 -8.681 1.00 92.69 73 PRO A O 1
ATOM 577 N N . CYS A 1 74 ? 5.002 -10.499 -8.374 1.00 92.19 74 CYS A N 1
ATOM 578 C CA . CYS A 1 74 ? 4.629 -9.342 -7.557 1.00 92.19 74 CYS A CA 1
ATOM 579 C C . CYS A 1 74 ? 3.796 -8.317 -8.346 1.00 92.19 74 CYS A C 1
ATOM 581 O O . CYS A 1 74 ? 2.848 -7.736 -7.815 1.00 92.19 74 CYS A O 1
ATOM 583 N N . ARG A 1 75 ? 4.139 -8.090 -9.624 1.00 89.19 75 ARG A N 1
ATOM 584 C CA . ARG A 1 75 ? 3.364 -7.201 -10.503 1.00 89.19 75 ARG A CA 1
ATOM 585 C C . ARG A 1 75 ? 1.983 -7.773 -10.793 1.00 89.19 75 ARG A C 1
ATOM 587 O O . ARG A 1 75 ? 1.014 -7.027 -10.739 1.00 89.19 75 ARG A O 1
ATOM 594 N N . ASP A 1 76 ? 1.900 -9.079 -11.037 1.00 92.00 76 ASP A N 1
ATOM 595 C CA . ASP A 1 76 ? 0.626 -9.754 -11.302 1.00 92.00 76 ASP A CA 1
ATOM 596 C C . ASP A 1 76 ? -0.310 -9.674 -10.066 1.00 92.00 76 ASP A C 1
ATOM 598 O O . ASP A 1 76 ? -1.506 -9.453 -10.217 1.00 92.00 76 ASP A O 1
ATOM 602 N N . MET A 1 77 ? 0.234 -9.729 -8.840 1.00 93.31 77 MET A N 1
ATOM 603 C CA . MET A 1 77 ? -0.515 -9.548 -7.579 1.00 93.31 77 MET A CA 1
ATOM 604 C C . MET A 1 77 ? -0.901 -8.085 -7.277 1.00 93.31 77 MET A C 1
ATOM 606 O O . MET A 1 77 ? -1.765 -7.831 -6.439 1.00 93.31 77 MET A O 1
ATOM 610 N N . SER A 1 78 ? -0.270 -7.098 -7.922 1.00 91.12 78 SER A N 1
ATOM 611 C CA . SER A 1 78 ? -0.404 -5.689 -7.515 1.00 91.12 78 SER A CA 1
ATOM 612 C C . SER A 1 78 ? -1.836 -5.157 -7.630 1.00 91.12 78 SER A C 1
ATOM 614 O O . SER A 1 78 ? -2.225 -4.324 -6.820 1.00 91.12 78 SER A O 1
ATOM 616 N N . ALA A 1 79 ? -2.635 -5.660 -8.577 1.00 91.62 79 ALA A N 1
ATOM 617 C CA . ALA A 1 79 ? -4.039 -5.266 -8.716 1.00 91.62 79 ALA A CA 1
ATOM 618 C C . ALA A 1 79 ? -4.881 -5.670 -7.494 1.00 91.62 79 ALA A C 1
ATOM 620 O O . ALA A 1 79 ? -5.618 -4.849 -6.953 1.00 91.62 79 ALA A O 1
ATOM 621 N N . GLU A 1 80 ? -4.715 -6.90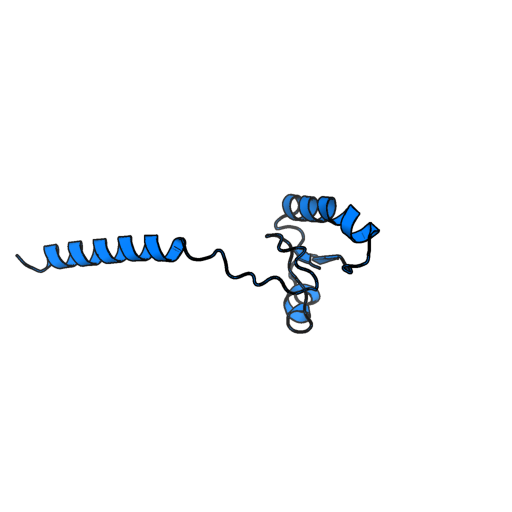3 -7.015 1.00 94.88 80 GLU A N 1
ATOM 622 C CA . GLU A 1 80 ? -5.440 -7.408 -5.846 1.00 94.88 80 GLU A CA 1
ATOM 623 C C . GLU A 1 80 ? -4.987 -6.716 -4.558 1.00 94.88 80 GLU A C 1
ATOM 625 O O . GLU A 1 80 ? -5.807 -6.383 -3.706 1.00 94.88 80 GLU A O 1
ATOM 630 N N . PHE A 1 81 ? -3.687 -6.426 -4.434 1.00 95.31 81 PHE A N 1
ATOM 631 C CA . PHE A 1 81 ? -3.165 -5.659 -3.300 1.00 95.31 81 PHE A CA 1
ATOM 632 C C . PHE A 1 81 ? -3.745 -4.236 -3.254 1.00 95.31 81 PHE A C 1
ATOM 634 O O . PHE A 1 81 ? -4.118 -3.754 -2.185 1.00 95.31 81 PHE A O 1
ATOM 641 N N . ASN A 1 82 ? -3.873 -3.581 -4.412 1.00 93.94 82 ASN A N 1
ATOM 642 C CA . ASN A 1 82 ? -4.482 -2.256 -4.512 1.00 93.94 82 ASN A CA 1
ATOM 643 C C . ASN A 1 82 ? -5.974 -2.292 -4.144 1.00 93.94 82 ASN A C 1
ATOM 645 O O . ASN A 1 82 ? -6.409 -1.487 -3.326 1.00 93.94 82 ASN A O 1
ATOM 649 N N . ASN A 1 83 ? -6.732 -3.260 -4.664 1.00 95.19 83 ASN A N 1
ATOM 650 C CA . ASN A 1 83 ? -8.147 -3.442 -4.323 1.00 95.19 83 ASN A CA 1
ATOM 651 C C . ASN A 1 83 ? -8.344 -3.699 -2.814 1.00 95.19 83 ASN A C 1
ATOM 653 O O . ASN A 1 83 ? -9.177 -3.070 -2.155 1.00 95.19 83 ASN A O 1
ATOM 657 N N . ALA A 1 84 ? -7.506 -4.555 -2.224 1.00 96.19 84 ALA A N 1
ATOM 658 C CA . ALA A 1 84 ? -7.517 -4.788 -0.785 1.00 96.19 84 ALA A CA 1
ATOM 659 C C . ALA A 1 84 ? -7.256 -3.494 0.011 1.00 96.19 84 ALA A C 1
ATOM 661 O O . ALA A 1 84 ? -7.933 -3.257 1.010 1.00 96.19 84 ALA A O 1
ATOM 662 N N . SER A 1 85 ? -6.347 -2.626 -0.454 1.00 96.25 85 SER A N 1
ATOM 663 C CA . SER A 1 85 ? -6.073 -1.341 0.210 1.00 96.25 85 SER A CA 1
ATOM 664 C C . SER A 1 85 ? -7.279 -0.397 0.245 1.00 96.25 85 SER A C 1
ATOM 666 O O . SER A 1 85 ? -7.409 0.390 1.176 1.00 96.25 85 SER A O 1
ATOM 668 N N . GLU A 1 86 ? -8.184 -0.487 -0.733 1.00 95.62 86 GLU A N 1
ATOM 669 C CA . GLU A 1 86 ? -9.440 0.271 -0.738 1.00 95.62 86 GLU A CA 1
ATOM 670 C C . GLU A 1 86 ? -10.474 -0.363 0.195 1.00 95.62 86 GLU A C 1
ATOM 672 O O . GLU A 1 86 ? -11.120 0.334 0.978 1.00 95.62 86 GLU A O 1
ATOM 677 N N . THR A 1 87 ? -10.592 -1.691 0.155 1.00 96.75 87 THR A N 1
ATOM 678 C CA . THR A 1 87 ? -11.581 -2.442 0.939 1.00 96.75 87 THR A CA 1
ATOM 679 C C . THR A 1 87 ? -11.350 -2.312 2.445 1.00 96.75 87 THR A C 1
ATOM 681 O O . THR A 1 87 ? -12.303 -2.127 3.194 1.00 96.75 87 THR A O 1
ATOM 684 N N . PHE A 1 88 ? -10.094 -2.364 2.892 1.00 96.25 88 PHE A N 1
ATOM 685 C CA . PHE A 1 88 ? -9.728 -2.313 4.314 1.00 96.25 88 PHE A CA 1
ATOM 686 C C . PHE A 1 88 ? -9.315 -0.909 4.780 1.00 96.25 88 PHE A C 1
ATOM 688 O O . PHE A 1 88 ? -8.576 -0.759 5.761 1.00 96.25 88 PHE A O 1
ATOM 695 N N . THR A 1 89 ? -9.778 0.131 4.076 1.00 92.62 89 THR A N 1
ATOM 696 C CA . THR A 1 89 ? -9.467 1.527 4.401 1.00 92.62 89 THR A CA 1
ATOM 697 C C . THR A 1 89 ? -9.815 1.828 5.857 1.00 92.62 89 THR A C 1
ATOM 699 O O . THR A 1 89 ? -10.962 1.727 6.282 1.00 92.62 89 THR A O 1
ATOM 702 N N . GLY A 1 90 ? -8.813 2.249 6.628 1.00 91.38 90 GLY A N 1
ATOM 703 C CA . GLY A 1 90 ? -8.992 2.630 8.027 1.00 91.38 90 GLY A CA 1
ATOM 704 C C . GLY A 1 90 ? -8.879 1.480 9.030 1.00 91.38 90 GLY A C 1
ATOM 705 O O . GLY A 1 90 ? -8.738 1.777 10.217 1.00 91.38 90 GLY A O 1
ATOM 706 N N . GLU A 1 91 ? -8.842 0.226 8.586 1.00 95.06 91 GLU A N 1
ATOM 707 C CA . GLU A 1 91 ? -8.608 -0.950 9.436 1.00 95.06 91 GLU A CA 1
ATOM 708 C C . GLU A 1 91 ? -7.147 -1.404 9.377 1.00 95.06 91 GLU A C 1
ATOM 710 O O . GLU A 1 91 ? -6.520 -1.631 10.411 1.00 95.06 91 GLU A O 1
ATOM 715 N N . ILE A 1 92 ? -6.598 -1.482 8.162 1.00 96.38 92 ILE A N 1
ATOM 716 C CA . ILE A 1 92 ? -5.228 -1.919 7.890 1.00 96.38 92 ILE A CA 1
ATOM 717 C C . ILE A 1 92 ? -4.518 -0.821 7.103 1.00 96.38 92 ILE A C 1
ATOM 719 O O . ILE A 1 92 ? -5.070 -0.251 6.161 1.00 96.38 92 ILE A O 1
ATOM 723 N N . THR A 1 93 ? -3.272 -0.545 7.471 1.00 94.94 93 THR A N 1
ATOM 724 C CA . THR A 1 93 ? -2.395 0.334 6.695 1.00 94.94 93 THR A CA 1
ATOM 725 C C . THR A 1 93 ? -1.645 -0.502 5.661 1.00 94.94 93 THR A C 1
ATOM 727 O O . THR A 1 93 ? -0.995 -1.483 6.016 1.00 94.94 93 THR A O 1
ATOM 730 N N . PHE A 1 94 ? -1.713 -0.127 4.385 1.00 95.62 94 PHE A N 1
ATOM 731 C CA . PHE A 1 94 ? -0.990 -0.811 3.311 1.00 95.62 94 PHE A CA 1
ATOM 732 C C . PHE A 1 94 ? 0.291 -0.050 2.984 1.0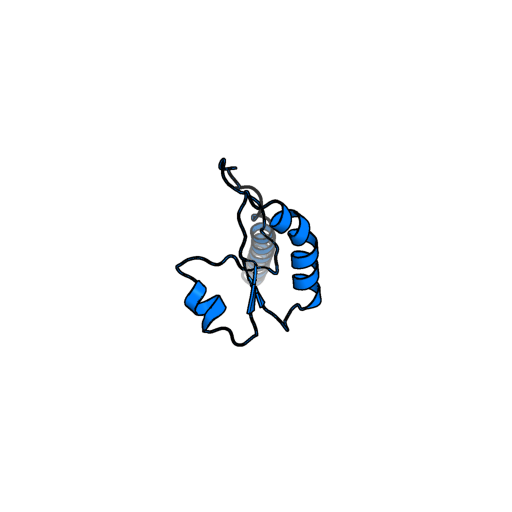0 95.62 94 PHE A C 1
ATOM 734 O O . PHE A 1 94 ? 0.278 1.177 2.862 1.00 95.62 94 PHE A O 1
ATOM 741 N N . ALA A 1 95 ? 1.393 -0.779 2.832 1.00 94.31 95 ALA A N 1
ATOM 742 C CA . ALA A 1 95 ? 2.694 -0.197 2.541 1.00 94.31 95 ALA A CA 1
ATOM 743 C C . ALA A 1 95 ? 3.515 -1.068 1.577 1.00 94.31 95 ALA A C 1
ATOM 745 O O . ALA A 1 95 ? 3.275 -2.274 1.466 1.00 94.31 95 ALA A O 1
ATOM 746 N N . GLU A 1 96 ? 4.480 -0.477 0.876 1.00 91.62 96 GLU A N 1
ATOM 747 C CA . GLU A 1 96 ? 5.381 -1.170 -0.062 1.00 91.62 96 GLU A CA 1
ATOM 748 C C . GLU A 1 96 ? 6.809 -0.618 -0.063 1.00 91.62 96 GLU A C 1
ATOM 750 O O . GLU A 1 96 ? 6.992 0.568 0.297 1.00 91.62 96 GLU A O 1
#

Sequence (96 aa):
MNIFSKIILVALIFIAIKSVISNSDSTNKTPTPHANISQHPNILTLTNTNYMQDLLQSDKPVLVKFWAAWCKPCRDMSAEFNNASETFTGEITFAE

Radius of gyration: 21.52 Å; chains: 1; bounding box: 34×68×32 Å

Foldseek 3Di:
DPDVVVVVVVVVVVVVVVVVVVPPDDDDDDDDPADPDDPQVQEAEDDPPCCCPLPVVDPAAEDEQDDGPPDPVSVVCVVVLSVVSVVCPPHYRYYD

Secondary structure (DSSP, 8-state):
--SHHHHHHHHHHHHHHHHHHTT---------SS------TTEEPP-TTTHIIIIIT-SS-EEE----TT-HHHHHHHHHHHHHHHHTTTTSEEE-

pLDDT: mean 81.92, std 15.38, range [40.47, 96.75]